Protein AF-A0A480A1J7-F1 (afdb_monomer_lite)

Sequence (82 aa):
MSLSIESVISEIEQLSLIEKMGILEYLVKEIKQSVEAVAVTPKPKYKVTDFHGIAPNLLAGKDAQELVNQMRDEWEEREERR

Secondary structure (DSSP, 8-state):
-PPPHHHHHHHHHTS-HHHHHHHHHHHHHHHHHHHHHHHTS------GGGGTTT-SSSSTT--HHHHHHHHHHHHHHHHHT-

Foldseek 3Di:
DDDDPVVVVVVLVPDDPVVVVVVVVVVVVVVVVVVVVVVVPPDPPDDPCNCVPVPCPPVVNDDPVVVVVVVVVVVVVVVVVD

pLDDT: mean 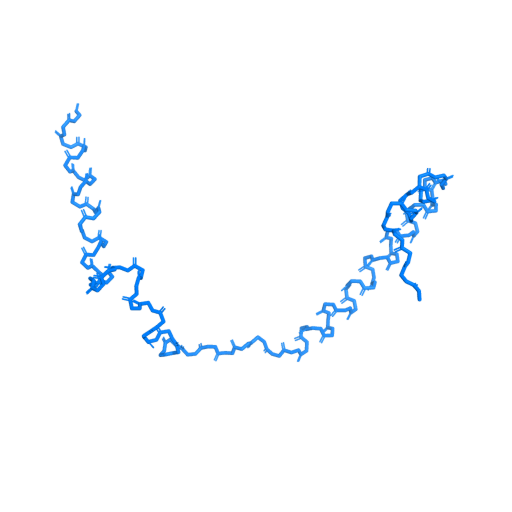77.77, std 14.73, range [40.75, 94.81]

Organism: NCBI:txid531300

Structure (mmCIF, N/CA/C/O backbone):
data_AF-A0A480A1J7-F1
#
_entry.id   AF-A0A480A1J7-F1
#
loop_
_atom_site.group_PDB
_atom_site.id
_atom_site.type_symbol
_atom_site.label_atom_id
_atom_site.label_alt_id
_atom_site.label_comp_id
_atom_site.label_asym_id
_atom_site.label_entity_id
_atom_site.label_seq_id
_atom_site.pdbx_PDB_ins_code
_atom_site.Cartn_x
_atom_site.Cartn_y
_atom_site.Cartn_z
_atom_site.occupancy
_atom_site.B_iso_or_equiv
_atom_site.auth_seq_id
_atom_site.auth_comp_id
_atom_site.auth_asym_id
_atom_site.auth_atom_id
_atom_site.pdbx_PDB_model_num
ATOM 1 N N . MET A 1 1 ? -16.680 -20.270 4.726 1.00 40.75 1 MET A N 1
ATOM 2 C CA . MET A 1 1 ? -17.658 -19.529 3.905 1.00 40.75 1 MET A CA 1
ATOM 3 C C . MET A 1 1 ? -17.163 -18.097 3.818 1.00 40.75 1 MET A C 1
ATOM 5 O O . MET A 1 1 ? -16.922 -17.523 4.869 1.00 40.75 1 MET A O 1
ATOM 9 N N . SER A 1 2 ? -16.897 -17.567 2.624 1.00 52.56 2 SER A N 1
ATOM 10 C CA . SER A 1 2 ? -16.483 -16.167 2.467 1.00 52.56 2 SER A CA 1
ATOM 11 C C . SER A 1 2 ? -17.727 -15.281 2.447 1.00 52.56 2 SER A C 1
ATOM 13 O O . SER A 1 2 ? -18.588 -15.470 1.589 1.00 52.56 2 SER A O 1
ATOM 15 N N . LEU A 1 3 ? -17.830 -14.350 3.393 1.00 73.69 3 LEU A N 1
ATOM 16 C CA . LEU A 1 3 ? -18.813 -13.266 3.334 1.00 73.69 3 LEU A CA 1
ATOM 17 C C . LEU A 1 3 ? -18.479 -12.356 2.141 1.00 73.69 3 LEU A C 1
ATOM 19 O O . LEU A 1 3 ? -17.303 -12.224 1.786 1.00 73.69 3 LEU A O 1
ATOM 23 N N . SER A 1 4 ? -19.486 -11.755 1.503 1.00 85.88 4 SER A N 1
ATOM 24 C CA . SER A 1 4 ? -19.217 -10.741 0.480 1.00 85.88 4 SER A CA 1
ATOM 25 C C . SER A 1 4 ? -18.714 -9.466 1.159 1.00 85.88 4 SER A C 1
ATOM 27 O O . SER A 1 4 ? -19.149 -9.111 2.252 1.00 85.88 4 SER A O 1
ATOM 29 N N . ILE A 1 5 ? -17.781 -8.758 0.520 1.00 84.94 5 ILE A N 1
ATOM 30 C CA . ILE A 1 5 ? -17.265 -7.483 1.048 1.00 84.94 5 ILE A CA 1
ATOM 31 C C . ILE A 1 5 ? -18.410 -6.477 1.238 1.00 84.94 5 ILE A C 1
ATOM 33 O O . ILE A 1 5 ? -18.423 -5.719 2.202 1.00 84.94 5 ILE A O 1
ATOM 37 N N . GLU A 1 6 ? -19.404 -6.521 0.356 1.00 86.94 6 GLU A N 1
ATOM 38 C CA . GLU A 1 6 ? -20.594 -5.672 0.409 1.00 86.94 6 GLU A CA 1
ATOM 39 C C . GLU A 1 6 ? -21.405 -5.883 1.694 1.00 86.94 6 GLU A C 1
ATOM 41 O O . GLU A 1 6 ? -21.860 -4.905 2.287 1.00 86.94 6 GLU A O 1
ATOM 46 N N . SER A 1 7 ? -21.554 -7.129 2.166 1.00 86.94 7 SER A N 1
ATOM 47 C CA . SER A 1 7 ? -22.289 -7.395 3.408 1.00 86.94 7 SER A CA 1
ATOM 48 C C . SER A 1 7 ? -21.537 -6.847 4.619 1.00 86.94 7 SER A C 1
ATOM 50 O O . SER A 1 7 ? -22.130 -6.190 5.469 1.00 86.94 7 SER A O 1
ATOM 52 N N . VAL A 1 8 ? -20.215 -7.033 4.651 1.00 88.38 8 VAL A N 1
ATOM 53 C CA . VAL A 1 8 ? -19.350 -6.531 5.729 1.00 88.38 8 VAL A CA 1
ATOM 54 C C . VAL A 1 8 ? -19.355 -5.002 5.778 1.00 88.38 8 VAL A C 1
ATOM 56 O O . VAL A 1 8 ? -19.422 -4.422 6.858 1.00 88.38 8 VAL A O 1
ATOM 59 N N . ILE A 1 9 ? -19.330 -4.328 4.624 1.00 90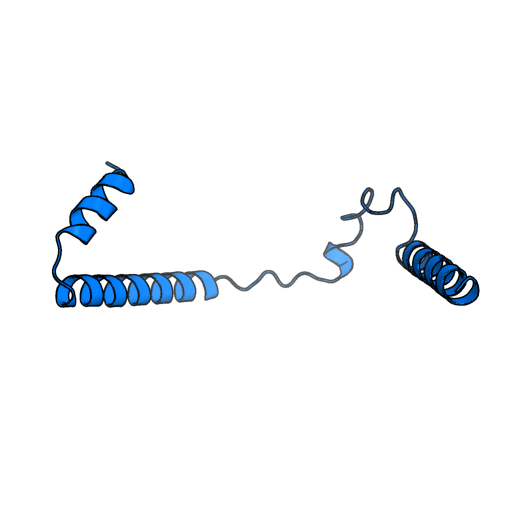.12 9 ILE A N 1
ATOM 60 C CA . ILE A 1 9 ? -19.422 -2.862 4.564 1.00 90.12 9 ILE A CA 1
ATOM 61 C C . ILE A 1 9 ? -20.772 -2.388 5.109 1.00 90.12 9 ILE A C 1
ATOM 63 O O . ILE A 1 9 ? -20.800 -1.467 5.923 1.00 90.12 9 ILE A O 1
ATOM 67 N N . SER A 1 10 ? -21.872 -3.039 4.722 1.00 89.62 10 SER A N 1
ATOM 68 C CA . SER A 1 10 ? -23.206 -2.683 5.214 1.00 89.62 10 SER A CA 1
ATOM 69 C C . SER A 1 10 ? -23.326 -2.841 6.736 1.00 89.62 10 SER A C 1
ATOM 71 O O . SER A 1 10 ? -23.903 -1.983 7.401 1.00 89.62 10 SER A O 1
ATOM 73 N N . GLU A 1 11 ? -22.727 -3.887 7.306 1.00 89.62 11 GLU A N 1
ATOM 74 C CA . GLU A 1 11 ? -22.662 -4.086 8.759 1.00 89.62 11 GLU A CA 1
ATOM 75 C C . GLU A 1 11 ? -21.822 -3.001 9.448 1.00 89.62 11 GLU A C 1
ATOM 77 O O . GLU A 1 11 ? -22.240 -2.447 10.465 1.00 89.62 11 GLU A O 1
ATOM 82 N N . ILE A 1 12 ? -20.672 -2.630 8.871 1.00 90.25 12 ILE A N 1
ATOM 83 C CA . ILE A 1 12 ? -19.814 -1.562 9.403 1.00 90.25 12 ILE A CA 1
ATOM 84 C C . ILE A 1 12 ? -20.535 -0.213 9.374 1.00 90.25 12 ILE A C 1
ATOM 86 O O . ILE A 1 12 ? -20.394 0.572 10.310 1.00 90.25 12 ILE A O 1
ATOM 90 N N . GLU A 1 13 ? -21.314 0.086 8.333 1.00 90.88 13 GLU A N 1
ATOM 91 C CA . GLU A 1 13 ? -22.034 1.356 8.211 1.00 90.88 13 GLU A CA 1
ATOM 92 C C . GLU A 1 13 ? -23.014 1.597 9.363 1.00 90.88 13 GLU A C 1
ATOM 94 O O . GLU A 1 13 ? -23.119 2.740 9.823 1.00 90.88 13 GLU A O 1
ATOM 99 N N . GLN A 1 14 ? -23.645 0.537 9.875 1.00 93.69 14 GLN A N 1
ATOM 100 C CA . GLN A 1 14 ? -24.605 0.597 10.982 1.00 93.69 14 GLN A CA 1
ATOM 101 C C . GLN A 1 14 ? -23.960 0.839 12.357 1.00 93.69 14 GLN A C 1
ATOM 103 O O . GLN A 1 14 ? -24.663 1.187 13.306 1.00 93.69 14 GLN A O 1
ATOM 108 N N . LEU A 1 15 ? -22.638 0.697 12.475 1.00 93.62 15 LEU A N 1
ATOM 109 C CA . LEU A 1 15 ? -21.918 0.882 13.733 1.00 93.62 15 LEU A CA 1
ATOM 110 C C . LEU A 1 15 ? -21.734 2.357 14.103 1.00 93.62 15 LEU A C 1
ATOM 112 O O . LEU A 1 15 ? -21.651 3.257 13.253 1.00 93.62 15 LEU A O 1
ATOM 116 N N . SER A 1 16 ? -21.582 2.598 15.404 1.00 93.44 16 SER A N 1
ATOM 117 C CA . SER A 1 16 ? -21.203 3.904 15.932 1.00 93.44 16 SER A CA 1
ATOM 118 C C . SER A 1 16 ? -19.772 4.285 15.531 1.00 93.44 16 SER A C 1
ATOM 120 O O . SER A 1 16 ? -18.944 3.449 15.163 1.00 93.44 16 SER A O 1
ATOM 122 N N . LEU A 1 17 ? -19.445 5.578 15.627 1.00 92.69 17 LEU A N 1
ATOM 123 C CA . LEU A 1 17 ? -18.104 6.077 15.302 1.00 92.69 17 LEU A CA 1
ATOM 124 C C . LEU A 1 17 ? -17.007 5.425 16.164 1.00 92.69 17 LEU A C 1
ATOM 126 O O . LEU A 1 17 ? -15.916 5.161 15.667 1.00 92.69 17 LEU A O 1
ATOM 130 N N . ILE A 1 18 ? -17.307 5.139 17.434 1.00 94.00 18 ILE A N 1
ATOM 131 C CA . ILE A 1 18 ? -16.366 4.515 18.375 1.00 94.00 18 ILE A CA 1
ATOM 132 C C . ILE A 1 18 ? -16.057 3.079 17.945 1.00 94.00 18 ILE A C 1
ATOM 134 O O . ILE A 1 18 ? -14.896 2.682 17.890 1.00 94.00 18 ILE A O 1
ATOM 138 N N . GLU A 1 19 ? -17.083 2.312 17.582 1.00 90.75 19 GLU A N 1
ATOM 139 C CA . GLU A 1 19 ? -16.926 0.932 17.114 1.00 90.75 19 GLU A CA 1
ATOM 140 C C . GLU A 1 19 ? -16.175 0.873 15.782 1.00 90.75 19 GLU A C 1
ATOM 142 O O . GLU A 1 19 ? -15.261 0.064 15.626 1.00 90.75 19 GLU A O 1
ATOM 147 N N . LYS A 1 20 ? -16.477 1.791 14.853 1.00 92.81 20 LYS A N 1
ATOM 148 C CA . LYS A 1 20 ? -15.724 1.945 13.596 1.00 92.81 20 LYS A CA 1
ATOM 149 C C . LYS A 1 20 ? -14.241 2.203 13.856 1.00 92.81 20 LYS A C 1
ATOM 151 O O . LYS A 1 20 ? -13.388 1.623 13.187 1.00 92.81 20 LYS A O 1
ATOM 156 N N . MET A 1 21 ? -13.928 3.042 14.842 1.00 92.88 21 MET A N 1
ATOM 157 C CA . MET A 1 21 ? -12.549 3.343 15.219 1.00 92.88 21 MET A CA 1
ATOM 158 C C . MET A 1 21 ? -11.844 2.118 15.820 1.00 92.88 21 MET A C 1
ATOM 160 O O . MET A 1 21 ? -10.713 1.825 15.441 1.00 92.88 21 MET A O 1
ATOM 164 N N . GLY A 1 22 ? -12.535 1.339 16.658 1.00 93.38 22 GLY A N 1
ATOM 165 C CA . GLY A 1 22 ? -12.008 0.080 17.195 1.00 93.38 22 GLY A CA 1
ATOM 166 C C . GLY A 1 22 ? -11.733 -0.975 16.115 1.00 93.38 22 GLY A C 1
ATOM 167 O O . GLY A 1 22 ? -10.702 -1.647 16.151 1.00 93.38 22 GLY A O 1
ATOM 168 N N . ILE A 1 23 ? -12.607 -1.084 15.108 1.00 92.94 23 ILE A N 1
ATOM 169 C CA . ILE A 1 23 ? -12.383 -1.962 13.948 1.00 92.94 23 ILE A CA 1
ATOM 170 C C . ILE A 1 23 ? -11.149 -1.512 13.167 1.00 92.94 23 ILE A C 1
ATOM 172 O O . ILE A 1 23 ? -10.317 -2.340 12.799 1.00 92.94 23 ILE A O 1
ATOM 176 N N . LEU A 1 24 ? -10.992 -0.207 12.943 1.00 92.88 24 LEU A N 1
ATOM 177 C CA . LEU A 1 24 ? -9.830 0.334 12.245 1.00 92.88 24 LEU A CA 1
ATOM 178 C C . LEU A 1 24 ? -8.524 0.034 12.998 1.00 92.88 24 LEU A C 1
ATOM 180 O O . LEU A 1 24 ? -7.554 -0.406 12.384 1.00 92.88 24 LEU A O 1
ATOM 184 N N . GLU A 1 25 ? -8.501 0.206 14.321 1.00 92.75 25 GLU A N 1
ATOM 185 C CA . GLU A 1 25 ? -7.346 -0.154 15.154 1.00 92.75 25 GLU A CA 1
ATOM 186 C C . GLU A 1 25 ? -7.001 -1.644 15.054 1.00 92.75 25 GLU A C 1
ATOM 188 O O . GLU A 1 25 ? -5.827 -2.004 14.906 1.00 92.75 25 GLU A O 1
ATOM 193 N N . TYR A 1 26 ? -8.016 -2.511 15.087 1.00 94.81 26 TYR A N 1
ATOM 194 C CA . TYR A 1 26 ? -7.841 -3.951 14.931 1.00 94.81 26 TYR A CA 1
ATOM 195 C C . TYR A 1 26 ? -7.256 -4.312 13.558 1.00 94.81 26 TYR A C 1
ATOM 197 O O . TYR A 1 26 ? -6.247 -5.016 13.496 1.00 94.81 26 TYR A O 1
ATOM 205 N N . LEU A 1 27 ? -7.823 -3.775 12.472 1.00 91.69 27 LEU A N 1
ATOM 206 C CA . LEU A 1 27 ? -7.356 -4.024 11.104 1.00 91.69 27 LEU A CA 1
ATOM 207 C C . LEU A 1 27 ? -5.921 -3.531 10.896 1.00 91.69 27 LEU A C 1
ATOM 209 O O . LEU A 1 27 ? -5.089 -4.237 10.332 1.00 91.69 27 LEU A O 1
ATOM 213 N N . VAL A 1 28 ? -5.587 -2.340 11.398 1.00 92.00 28 VAL A N 1
ATOM 214 C CA . VAL A 1 28 ? -4.220 -1.806 11.314 1.00 92.00 28 VAL A CA 1
ATOM 215 C C . VAL A 1 28 ? -3.234 -2.700 12.065 1.00 92.00 28 VAL A C 1
ATOM 217 O O . VAL A 1 28 ? -2.120 -2.926 11.586 1.00 92.00 28 VAL A O 1
ATOM 220 N N . LYS A 1 29 ? -3.614 -3.213 13.238 1.00 91.69 29 LYS A N 1
ATOM 221 C CA . LYS A 1 29 ? -2.776 -4.131 14.016 1.00 91.69 29 LYS A CA 1
ATOM 222 C C . LYS A 1 29 ? -2.561 -5.454 13.283 1.00 91.69 29 LYS A C 1
ATOM 224 O O . LYS A 1 29 ? -1.427 -5.922 13.221 1.00 91.69 29 LYS A O 1
ATOM 229 N N . GLU A 1 30 ? -3.618 -6.027 12.720 1.00 90.62 30 GLU A N 1
ATOM 230 C CA . GLU A 1 30 ? -3.565 -7.288 11.978 1.00 90.62 30 GLU A CA 1
ATOM 231 C C . GLU A 1 30 ? -2.693 -7.160 10.721 1.00 90.62 30 GLU A C 1
ATOM 233 O O . GLU A 1 30 ? -1.774 -7.953 10.523 1.00 90.62 30 GLU A O 1
ATOM 238 N N . ILE A 1 31 ? -2.872 -6.089 9.939 1.00 86.81 31 ILE A N 1
ATOM 239 C CA . ILE A 1 31 ? -2.030 -5.799 8.771 1.00 86.81 31 ILE A CA 1
ATOM 240 C C . ILE A 1 31 ? -0.568 -5.645 9.184 1.00 86.81 31 ILE A C 1
ATOM 242 O O . ILE A 1 31 ? 0.301 -6.203 8.525 1.00 86.81 31 ILE A O 1
ATOM 246 N N . LYS A 1 32 ? -0.263 -4.925 10.270 1.00 83.88 32 LYS A N 1
ATOM 247 C CA . LYS A 1 32 ? 1.123 -4.784 10.747 1.00 83.88 32 LYS A CA 1
ATOM 248 C C . LYS A 1 32 ? 1.746 -6.129 11.106 1.00 83.88 32 LYS A C 1
ATOM 250 O O . LYS A 1 32 ? 2.866 -6.389 10.689 1.00 83.88 32 LYS A O 1
ATOM 255 N N . GLN A 1 33 ? 1.017 -6.992 11.809 1.00 81.19 33 GLN A N 1
ATOM 256 C CA . GLN A 1 33 ? 1.491 -8.333 12.162 1.00 81.19 33 GLN A CA 1
ATOM 257 C C . GLN A 1 33 ? 1.714 -9.205 10.919 1.00 81.19 33 GLN A C 1
ATOM 259 O O . GLN A 1 33 ? 2.727 -9.895 10.815 1.00 81.19 33 GLN A O 1
ATOM 264 N N . SER A 1 34 ? 0.812 -9.120 9.941 1.00 73.38 34 SER A N 1
ATOM 265 C CA . SER A 1 34 ? 0.935 -9.816 8.660 1.00 73.38 34 SER A CA 1
ATOM 266 C C . SER A 1 34 ? 2.092 -9.272 7.816 1.00 73.38 34 SER A C 1
ATOM 268 O O . SER A 1 34 ? 2.837 -10.042 7.219 1.00 73.38 34 SER A O 1
ATOM 270 N N . VAL A 1 35 ? 2.309 -7.955 7.801 1.00 64.12 35 VAL A N 1
ATOM 271 C CA . VAL A 1 35 ? 3.435 -7.308 7.110 1.00 64.12 35 VAL A CA 1
ATOM 272 C C . VAL A 1 35 ? 4.759 -7.626 7.793 1.00 64.12 35 VAL A C 1
ATOM 274 O O . VAL A 1 35 ? 5.737 -7.851 7.095 1.00 64.12 35 VAL A O 1
ATOM 277 N N . GLU A 1 36 ? 4.815 -7.699 9.121 1.00 59.94 36 GLU A N 1
ATOM 278 C CA . GLU A 1 36 ? 5.996 -8.177 9.846 1.00 59.94 36 GLU A CA 1
ATOM 279 C C . GLU A 1 36 ? 6.285 -9.643 9.506 1.00 59.94 36 GLU A C 1
ATOM 281 O O . GLU A 1 36 ? 7.423 -9.975 9.187 1.00 59.94 36 GLU A O 1
ATOM 286 N N . ALA A 1 37 ? 5.264 -10.502 9.445 1.00 58.72 37 ALA A N 1
ATOM 287 C CA . ALA A 1 37 ? 5.416 -11.887 9.000 1.00 58.72 37 ALA A CA 1
ATOM 288 C C . ALA A 1 37 ? 5.876 -12.000 7.530 1.00 58.72 37 ALA A C 1
ATOM 290 O O . ALA A 1 37 ? 6.687 -12.864 7.201 1.00 58.72 37 ALA A O 1
ATOM 291 N N . VAL A 1 38 ? 5.428 -11.102 6.644 1.00 51.97 38 VAL A N 1
ATOM 292 C CA . VAL A 1 38 ? 5.893 -11.017 5.247 1.00 51.97 38 VAL A CA 1
ATOM 293 C C . VAL A 1 38 ? 7.293 -10.398 5.154 1.00 51.97 38 VAL A C 1
ATOM 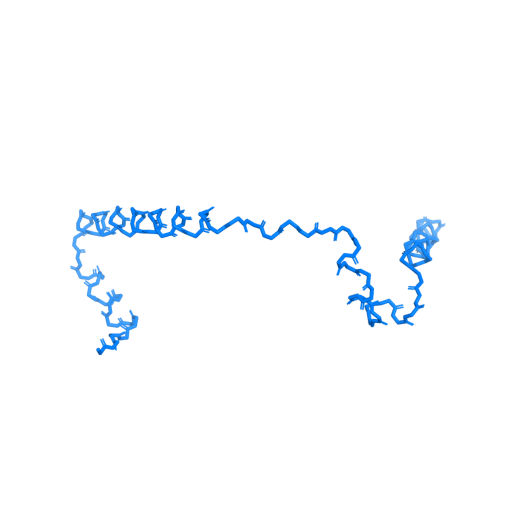295 O O . VAL A 1 38 ? 8.091 -10.822 4.323 1.00 51.97 38 VAL A O 1
ATOM 298 N N . ALA A 1 39 ? 7.655 -9.463 6.031 1.00 52.50 39 ALA A N 1
ATOM 299 C CA . ALA A 1 39 ? 8.991 -8.870 6.107 1.00 52.50 39 ALA A CA 1
ATOM 300 C C . ALA A 1 39 ? 10.056 -9.864 6.609 1.00 52.50 39 ALA A C 1
ATOM 302 O O . ALA A 1 39 ? 11.245 -9.656 6.364 1.00 52.50 39 ALA A O 1
ATOM 303 N N . VAL A 1 40 ? 9.641 -10.962 7.256 1.00 54.09 40 VAL A N 1
ATOM 304 C CA . VAL A 1 40 ? 10.503 -12.115 7.573 1.00 54.09 40 VAL A CA 1
ATOM 305 C C . VAL A 1 40 ? 10.845 -12.931 6.319 1.00 54.09 40 VAL A C 1
ATOM 307 O O . VAL A 1 40 ? 11.839 -13.658 6.326 1.00 54.09 40 VAL A O 1
ATOM 310 N N . THR A 1 41 ? 10.120 -12.772 5.203 1.00 52.03 41 THR A N 1
ATOM 311 C CA . THR A 1 41 ? 10.647 -13.221 3.909 1.00 52.03 41 THR A CA 1
ATOM 312 C C . THR A 1 41 ? 11.697 -12.207 3.450 1.00 52.03 41 THR A C 1
ATOM 314 O O . THR A 1 41 ? 11.370 -11.040 3.211 1.00 52.03 41 THR A O 1
ATOM 317 N N . PRO A 1 42 ? 12.987 -12.583 3.372 1.00 54.56 42 PRO A N 1
ATOM 318 C CA . PRO A 1 42 ? 13.996 -11.658 2.891 1.00 54.56 42 PRO A CA 1
ATOM 319 C C . PRO A 1 42 ? 13.599 -11.237 1.479 1.00 54.56 42 PRO A C 1
ATOM 321 O O . PRO A 1 42 ? 13.386 -12.096 0.620 1.00 54.56 42 PRO A O 1
ATOM 324 N N . LYS A 1 43 ? 13.504 -9.920 1.236 1.00 60.53 43 LYS A N 1
ATOM 325 C CA . LYS A 1 43 ? 13.376 -9.389 -0.127 1.00 60.53 43 LYS A CA 1
ATOM 326 C C . LYS A 1 43 ? 14.400 -10.125 -0.996 1.00 60.53 43 LYS A C 1
ATOM 328 O O . LYS A 1 43 ? 15.576 -10.140 -0.608 1.00 60.53 43 LYS A O 1
ATOM 333 N N . PRO A 1 44 ? 13.994 -10.758 -2.110 1.00 60.16 44 PRO A N 1
ATOM 334 C CA . PRO A 1 44 ? 14.934 -11.448 -2.975 1.00 60.16 44 PRO A CA 1
ATOM 335 C C . PRO A 1 44 ? 16.054 -10.473 -3.337 1.00 60.16 4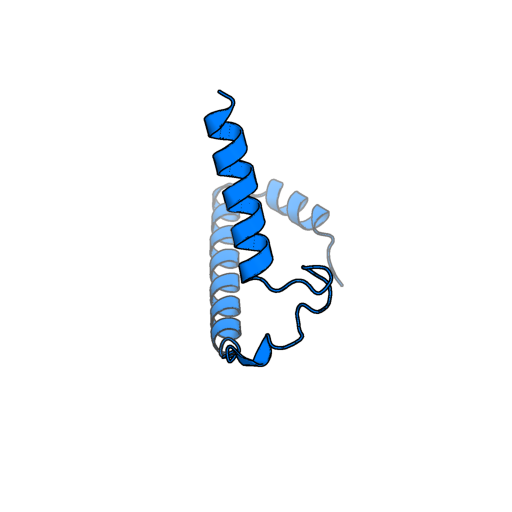4 PRO A C 1
ATOM 337 O O . PRO A 1 44 ? 15.822 -9.396 -3.886 1.00 60.16 44 PRO A O 1
ATOM 340 N N . LYS A 1 45 ? 17.278 -10.814 -2.926 1.00 69.56 45 LYS A N 1
ATOM 341 C CA . LYS A 1 45 ? 18.473 -10.062 -3.300 1.00 69.56 45 LYS A CA 1
ATOM 342 C C . LYS A 1 45 ? 18.748 -10.382 -4.762 1.00 69.56 45 LYS A C 1
ATOM 344 O O . LYS A 1 45 ? 19.489 -11.317 -5.048 1.00 69.56 45 LYS A O 1
ATOM 349 N N . TYR A 1 46 ? 18.116 -9.642 -5.664 1.00 66.56 46 TYR A N 1
ATOM 350 C CA . TYR A 1 46 ? 18.395 -9.756 -7.088 1.00 66.56 46 TYR A CA 1
ATOM 351 C C . TYR A 1 46 ? 19.805 -9.237 -7.365 1.00 66.56 46 TYR A C 1
ATOM 353 O O . TYR A 1 46 ? 20.170 -8.133 -6.949 1.00 66.56 46 TYR A O 1
ATOM 361 N N . LYS A 1 47 ? 20.618 -10.034 -8.051 1.00 74.50 47 LYS A N 1
ATOM 362 C CA . LYS A 1 47 ? 21.870 -9.569 -8.646 1.00 74.50 47 LYS A CA 1
ATOM 363 C C . LYS A 1 47 ? 21.533 -8.814 -9.927 1.00 74.50 47 LYS A C 1
ATOM 365 O O . LYS A 1 47 ? 20.586 -9.152 -10.623 1.00 74.50 47 LYS A O 1
ATOM 370 N N . VAL A 1 48 ? 22.339 -7.817 -10.289 1.00 64.69 48 VAL A N 1
ATOM 371 C CA . VAL A 1 48 ? 22.155 -7.058 -11.545 1.00 64.69 48 VAL A CA 1
ATOM 372 C C . VAL A 1 48 ? 22.161 -7.986 -12.771 1.00 64.69 48 VAL A C 1
ATOM 374 O O . VAL A 1 48 ? 21.435 -7.757 -13.732 1.00 64.69 48 VAL A O 1
ATOM 377 N N . THR A 1 49 ? 22.910 -9.088 -12.703 1.00 70.50 49 THR A N 1
ATOM 378 C CA . THR A 1 49 ? 22.928 -10.152 -13.716 1.00 70.50 49 THR A CA 1
ATOM 379 C C . THR A 1 49 ? 21.603 -10.893 -13.865 1.00 70.50 49 THR A C 1
ATOM 381 O O . THR A 1 49 ? 21.368 -11.468 -14.918 1.00 70.50 49 THR A O 1
ATOM 384 N N . ASP A 1 50 ? 20.733 -10.883 -12.854 1.00 65.75 50 ASP A N 1
ATOM 385 C CA . ASP A 1 50 ? 19.430 -11.558 -12.913 1.00 65.75 50 ASP A CA 1
ATOM 3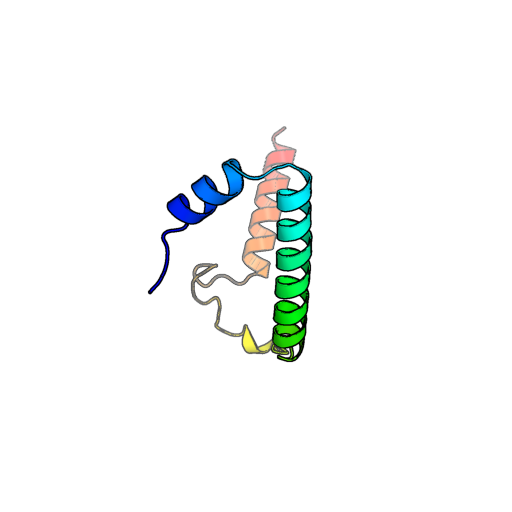86 C C . ASP A 1 50 ? 18.485 -10.853 -13.895 1.00 65.75 50 ASP A C 1
ATOM 388 O O . ASP A 1 50 ? 17.536 -11.457 -14.376 1.00 65.75 50 ASP A O 1
ATOM 392 N N . PHE A 1 51 ? 18.774 -9.596 -14.249 1.00 62.28 51 PHE A N 1
ATOM 393 C CA . PHE A 1 51 ? 18.077 -8.852 -15.299 1.00 62.28 51 PHE A CA 1
ATOM 394 C C . PHE A 1 51 ? 18.653 -9.098 -16.703 1.00 62.28 51 PHE A C 1
ATOM 396 O O . PHE A 1 51 ? 18.109 -8.594 -17.690 1.00 62.28 51 PHE A O 1
ATOM 403 N N . HIS A 1 52 ? 19.738 -9.870 -16.827 1.00 59.62 52 HIS A N 1
ATOM 404 C CA . HIS A 1 52 ? 20.341 -10.189 -18.118 1.00 59.62 52 HIS A CA 1
ATOM 405 C C . HIS A 1 52 ? 19.377 -11.048 -18.948 1.00 59.62 52 HIS A C 1
ATOM 407 O O . HIS A 1 52 ? 19.002 -12.146 -18.548 1.00 59.62 52 HIS A O 1
ATOM 413 N N . GLY A 1 53 ? 18.941 -10.531 -20.099 1.00 61.53 53 GLY A N 1
ATOM 414 C CA . GLY A 1 53 ? 17.974 -11.213 -20.964 1.00 61.53 53 GLY A CA 1
ATOM 415 C C . GLY A 1 53 ? 16.506 -11.100 -20.529 1.00 61.53 53 GLY A C 1
ATOM 416 O O . GLY A 1 53 ? 15.660 -11.695 -21.184 1.00 61.53 53 GLY A O 1
ATOM 417 N N . ILE A 1 54 ? 16.169 -10.326 -19.485 1.00 60.88 54 ILE A N 1
ATOM 418 C CA . ILE A 1 54 ? 14.765 -10.037 -19.108 1.00 60.88 54 ILE A CA 1
ATOM 419 C C . ILE A 1 54 ? 14.135 -8.962 -20.013 1.00 60.88 54 ILE A C 1
ATOM 421 O O . ILE A 1 54 ? 12.914 -8.876 -20.133 1.00 60.88 54 ILE A O 1
ATOM 425 N N . ALA A 1 55 ? 14.950 -8.217 -20.763 1.00 59.38 55 ALA A N 1
ATOM 426 C CA . ALA A 1 55 ? 14.476 -7.270 -21.767 1.00 59.38 55 ALA A CA 1
ATOM 427 C C . ALA A 1 55 ? 14.862 -7.649 -23.215 1.00 59.38 55 ALA A C 1
ATOM 429 O O . ALA A 1 55 ? 15.441 -6.811 -23.902 1.00 59.38 55 ALA A O 1
ATOM 430 N N . PRO A 1 56 ? 14.525 -8.842 -23.758 1.00 53.44 56 PRO A N 1
ATOM 431 C CA . PRO A 1 56 ? 14.727 -9.084 -25.187 1.00 53.44 56 PRO A CA 1
ATOM 432 C C . PRO A 1 56 ? 13.760 -8.253 -26.048 1.00 53.44 56 PRO A C 1
ATOM 434 O O . PRO A 1 56 ? 14.004 -8.077 -27.234 1.00 53.44 56 PRO A O 1
ATOM 437 N N . ASN A 1 57 ? 12.661 -7.744 -25.468 1.00 55.28 57 ASN A N 1
ATOM 438 C CA . ASN A 1 57 ? 11.531 -7.197 -26.229 1.00 55.28 57 ASN A CA 1
ATOM 439 C C . ASN A 1 57 ? 11.052 -5.795 -25.812 1.00 55.28 57 ASN A C 1
ATOM 441 O O . ASN A 1 57 ? 10.108 -5.286 -26.405 1.00 55.28 57 ASN A O 1
ATOM 445 N N . LEU A 1 58 ? 11.671 -5.152 -24.815 1.00 59.88 58 LEU A N 1
ATOM 446 C CA . LEU A 1 58 ? 11.305 -3.778 -24.417 1.00 59.88 58 LEU A CA 1
ATOM 447 C C . LEU A 1 58 ? 11.922 -2.717 -25.333 1.00 59.88 58 LEU A C 1
ATOM 449 O O . LEU A 1 58 ? 11.323 -1.673 -25.558 1.00 59.88 58 LEU A O 1
ATOM 453 N N . LEU A 1 59 ? 13.103 -3.005 -25.878 1.00 62.28 59 LEU A N 1
ATOM 454 C CA . LEU A 1 59 ? 13.870 -2.090 -26.726 1.00 62.28 59 LEU A CA 1
ATOM 455 C C . LEU A 1 59 ? 13.928 -2.562 -28.187 1.00 62.28 59 LEU A C 1
ATOM 457 O O . LEU A 1 59 ? 14.736 -2.063 -28.963 1.00 62.28 59 LEU A O 1
ATOM 461 N N . ALA A 1 60 ? 13.112 -3.559 -28.559 1.00 68.19 60 ALA A N 1
ATOM 462 C CA . ALA A 1 60 ? 13.121 -4.193 -29.884 1.00 68.19 60 ALA A CA 1
ATOM 463 C C . ALA A 1 60 ? 14.526 -4.643 -30.353 1.00 68.19 60 ALA A C 1
ATOM 465 O O . ALA A 1 60 ? 14.851 -4.564 -31.535 1.00 68.19 60 ALA A O 1
ATOM 466 N N . GLY A 1 61 ? 15.374 -5.087 -29.420 1.00 70.25 61 GLY A N 1
ATOM 467 C CA . GLY A 1 61 ? 16.754 -5.486 -29.706 1.00 70.25 61 GLY A CA 1
ATOM 468 C C . GLY A 1 61 ? 17.774 -4.342 -29.793 1.00 70.25 61 GLY A C 1
ATOM 469 O O . GLY A 1 61 ? 18.931 -4.626 -30.086 1.00 70.25 61 GLY A O 1
ATOM 470 N N . LYS A 1 62 ? 17.391 -3.084 -29.527 1.00 68.06 62 LYS A N 1
ATOM 471 C CA . LYS A 1 62 ? 18.338 -1.966 -29.364 1.00 68.06 62 LYS A CA 1
ATOM 472 C C . LYS A 1 62 ? 18.982 -1.973 -27.980 1.00 68.06 62 LYS A C 1
ATOM 474 O O . LYS A 1 62 ? 18.341 -2.342 -26.993 1.00 68.06 62 LYS A O 1
ATOM 479 N N . ASP A 1 63 ? 20.233 -1.527 -27.909 1.00 78.81 63 ASP A N 1
ATOM 480 C CA . ASP A 1 63 ? 20.898 -1.284 -26.633 1.00 78.81 63 ASP A CA 1
ATOM 481 C C . ASP A 1 63 ? 20.198 -0.148 -25.862 1.00 78.81 63 ASP A C 1
ATOM 483 O O . ASP A 1 63 ? 19.649 0.795 -26.441 1.00 78.81 63 AS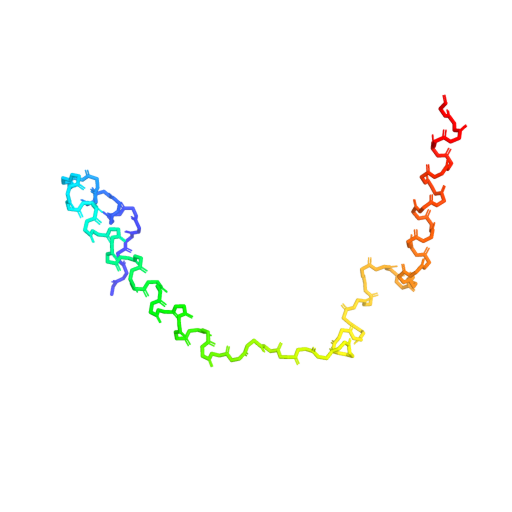P A O 1
ATOM 487 N N . ALA A 1 64 ? 20.192 -0.238 -24.531 1.00 80.19 64 ALA A N 1
ATOM 488 C CA . ALA A 1 64 ? 19.516 0.744 -23.686 1.00 80.19 64 ALA A CA 1
ATOM 489 C C . ALA A 1 64 ? 20.148 2.138 -23.799 1.00 80.19 64 ALA A C 1
ATOM 491 O O . ALA A 1 64 ? 19.429 3.138 -23.795 1.00 80.19 64 ALA A O 1
ATOM 492 N N . GLN A 1 65 ? 21.473 2.209 -23.937 1.00 77.56 65 GLN A N 1
ATOM 493 C CA . GLN A 1 65 ? 22.196 3.464 -24.096 1.00 77.56 65 GLN A CA 1
ATOM 494 C C . GLN A 1 65 ? 21.891 4.097 -25.457 1.00 77.56 65 GLN A C 1
ATOM 496 O O . GLN A 1 65 ? 21.712 5.310 -25.543 1.00 77.56 65 GLN A O 1
ATOM 501 N N . GLU A 1 66 ? 21.783 3.282 -26.511 1.00 81.19 66 GLU A N 1
ATOM 502 C CA . GLU A 1 66 ? 21.409 3.752 -27.849 1.00 81.19 66 GLU A CA 1
ATOM 503 C C . GLU A 1 66 ? 20.019 4.397 -27.858 1.00 81.19 66 GLU A C 1
ATOM 505 O O . GLU A 1 66 ? 19.852 5.467 -28.445 1.00 81.19 66 GLU A O 1
ATOM 510 N N . LEU A 1 67 ? 19.034 3.804 -27.170 1.00 82.25 67 LEU A N 1
ATOM 511 C CA . LEU A 1 67 ? 17.700 4.403 -27.066 1.00 82.25 67 LEU A CA 1
ATOM 512 C C . LEU A 1 67 ? 17.733 5.731 -26.297 1.00 82.25 67 LEU A C 1
ATOM 514 O O . LEU A 1 67 ? 17.118 6.705 -26.726 1.00 82.25 67 LEU A O 1
ATOM 518 N N . VAL A 1 68 ? 18.447 5.778 -25.170 1.00 83.94 68 VAL A N 1
ATOM 519 C CA . VAL A 1 68 ? 18.553 6.995 -24.350 1.00 83.94 68 VAL A CA 1
ATOM 520 C C . VAL A 1 68 ? 19.205 8.133 -25.133 1.00 83.94 68 VAL A C 1
ATOM 522 O O . VAL A 1 68 ? 18.716 9.261 -25.074 1.00 83.94 68 VAL A O 1
ATOM 525 N N . ASN A 1 69 ? 20.264 7.843 -25.892 1.00 89.12 69 ASN A N 1
ATOM 526 C CA . ASN A 1 69 ? 20.915 8.833 -26.748 1.00 89.12 69 ASN A CA 1
ATOM 527 C C . ASN A 1 69 ? 19.953 9.349 -27.824 1.00 89.12 69 ASN A C 1
ATOM 529 O O . ASN A 1 69 ? 19.771 10.557 -27.927 1.00 89.12 69 ASN A O 1
ATOM 533 N N . GLN A 1 70 ? 19.249 8.452 -28.526 1.00 88.31 70 GLN A N 1
ATOM 534 C CA . GLN A 1 70 ? 18.255 8.842 -29.530 1.00 88.31 70 GLN A CA 1
ATOM 535 C C . GLN A 1 70 ? 17.192 9.786 -28.942 1.00 88.31 70 GLN A C 1
ATOM 537 O O . GLN A 1 70 ? 16.889 10.825 -29.520 1.00 88.31 70 GLN A O 1
ATOM 542 N N . MET A 1 71 ? 16.644 9.453 -27.770 1.00 90.44 71 MET A N 1
ATOM 543 C CA . MET A 1 71 ? 15.635 10.287 -27.111 1.00 90.44 71 MET A CA 1
ATOM 544 C C . MET A 1 71 ? 16.174 11.663 -26.706 1.00 90.44 71 MET A C 1
ATOM 546 O O . MET A 1 71 ? 15.412 12.630 -26.669 1.00 90.44 71 MET A O 1
ATOM 550 N N . ARG A 1 72 ? 17.464 11.751 -26.365 1.00 91.94 72 ARG A N 1
ATOM 551 C CA . ARG A 1 72 ? 18.112 13.014 -26.010 1.00 91.94 72 ARG A CA 1
ATOM 552 C C . ARG A 1 72 ? 18.302 13.895 -27.239 1.00 91.94 72 ARG A C 1
ATOM 554 O O . ARG A 1 72 ? 17.916 15.059 -27.189 1.00 91.94 72 ARG A O 1
ATOM 561 N N . ASP A 1 73 ? 18.788 13.320 -28.332 1.00 92.50 73 ASP A N 1
ATOM 562 C CA . ASP A 1 73 ? 18.977 14.020 -29.604 1.00 92.50 73 ASP A CA 1
ATOM 563 C C . ASP A 1 73 ? 17.630 14.543 -30.140 1.00 92.50 73 ASP A C 1
ATOM 565 O O . ASP A 1 73 ? 17.490 15.723 -30.458 1.00 92.50 73 ASP A O 1
ATOM 569 N N . GLU A 1 74 ? 16.577 13.715 -30.107 1.00 92.06 74 GLU A N 1
ATOM 570 C CA . GLU A 1 74 ? 15.202 14.110 -30.466 1.00 92.06 74 GLU A CA 1
ATOM 571 C C . GLU A 1 74 ? 14.641 15.245 -29.593 1.00 92.06 74 GLU A C 1
ATOM 573 O O . GLU A 1 74 ? 13.678 15.928 -29.967 1.00 92.06 74 GLU A O 1
ATOM 578 N N . TRP A 1 75 ? 15.171 15.415 -28.383 1.00 91.19 75 TRP A N 1
ATOM 579 C CA . TRP A 1 75 ? 14.761 16.484 -27.485 1.00 91.19 75 TRP A CA 1
ATOM 580 C C . TRP A 1 75 ? 15.532 17.773 -27.750 1.00 91.19 75 TRP A C 1
ATOM 582 O O . TRP A 1 75 ? 14.901 18.826 -27.829 1.00 91.19 75 TRP A O 1
ATOM 592 N N . GLU A 1 76 ? 16.847 17.680 -27.952 1.00 93.38 76 GLU A N 1
ATOM 593 C CA . GLU A 1 76 ? 17.699 18.802 -28.358 1.00 93.38 76 GLU A CA 1
ATOM 594 C C . GLU A 1 76 ? 17.189 19.407 -29.680 1.00 93.38 76 GLU A C 1
ATOM 596 O O . GLU A 1 76 ? 16.921 20.606 -29.739 1.00 93.38 76 GLU A O 1
ATOM 601 N N . GLU A 1 77 ? 16.863 18.580 -30.682 1.00 89.12 77 GLU A N 1
ATOM 602 C CA . GLU A 1 77 ? 16.286 19.043 -31.955 1.00 89.12 77 GLU A CA 1
ATOM 603 C C . GLU A 1 77 ? 14.949 19.792 -31.801 1.00 89.12 77 GLU A C 1
ATOM 605 O O . GLU A 1 77 ? 14.615 20.659 -32.612 1.00 89.12 77 GLU A O 1
ATOM 610 N N . ARG A 1 78 ? 14.132 19.442 -30.799 1.00 89.06 78 ARG A N 1
ATOM 611 C CA . ARG A 1 78 ? 12.858 20.131 -30.534 1.00 89.06 78 ARG A CA 1
ATOM 612 C C . ARG A 1 78 ? 13.066 21.491 -29.885 1.00 89.06 78 ARG A C 1
ATOM 614 O O . ARG A 1 78 ? 12.292 22.401 -30.171 1.00 89.06 78 ARG A O 1
ATOM 621 N N . GLU A 1 79 ? 14.064 21.613 -29.018 1.00 89.00 79 GLU A N 1
ATOM 622 C CA . GLU A 1 79 ? 14.411 22.885 -28.383 1.00 89.00 79 GLU A CA 1
ATOM 623 C C . GLU A 1 79 ? 15.101 23.832 -29.372 1.00 89.00 79 GLU A C 1
ATOM 625 O O . GLU A 1 79 ? 14.813 25.022 -29.358 1.00 89.00 79 GLU A O 1
ATOM 630 N N . GLU A 1 80 ? 15.910 23.324 -30.305 1.00 84.75 80 GLU A N 1
ATOM 631 C CA . GLU A 1 80 ? 16.531 24.145 -31.359 1.00 84.75 80 GLU A CA 1
ATOM 632 C C . GLU A 1 80 ? 15.531 24.704 -32.386 1.00 84.75 80 GLU A C 1
ATOM 634 O O . GLU A 1 80 ? 15.814 25.691 -33.064 1.00 84.75 80 GLU A O 1
ATOM 639 N N . ARG A 1 81 ? 14.356 24.077 -32.525 1.00 75.12 81 ARG A N 1
ATOM 640 C CA . ARG A 1 81 ? 13.284 24.518 -33.438 1.00 75.12 81 ARG A CA 1
ATOM 641 C C . ARG A 1 81 ? 12.252 25.451 -32.785 1.00 75.12 81 ARG A C 1
ATOM 643 O O . ARG A 1 81 ? 11.250 25.761 -33.435 1.00 75.12 81 ARG A O 1
ATOM 650 N N . ARG A 1 82 ? 12.450 25.857 -31.529 1.00 63.62 82 ARG A N 1
ATOM 651 C CA . ARG A 1 82 ? 11.620 26.844 -30.815 1.00 63.62 82 ARG A CA 1
ATOM 652 C C . ARG A 1 82 ? 12.247 28.229 -30.832 1.00 63.62 82 ARG A C 1
ATOM 654 O O . ARG A 1 82 ? 11.448 29.190 -30.874 1.00 63.62 82 ARG A O 1
#

Radius of gyration: 25.69 Å; chains: 1; bounding box: 48×46×52 Å